Protein AF-A0A0F9Q5A6-F1 (afdb_monomer_lite)

Radius of gyration: 13.52 Å; chains: 1; bounding box: 40×35×30 Å

Structure (mmCIF, N/CA/C/O backbone):
data_AF-A0A0F9Q5A6-F1
#
_entry.id   AF-A0A0F9Q5A6-F1
#
loop_
_atom_site.group_PDB
_atom_site.id
_atom_site.type_symbol
_atom_site.label_atom_id
_atom_site.label_alt_id
_atom_site.label_comp_id
_atom_site.label_asym_id
_atom_site.label_entity_id
_atom_site.label_seq_id
_atom_site.pdbx_PDB_ins_code
_atom_site.Cartn_x
_atom_site.Cartn_y
_atom_site.Cartn_z
_atom_site.occupancy
_atom_site.B_iso_or_equiv
_atom_site.auth_seq_id
_atom_site.auth_comp_id
_atom_site.auth_asym_id
_atom_site.auth_atom_id
_atom_site.pdbx_PDB_model_num
ATOM 1 N N . MET A 1 1 ? 20.204 -3.927 3.471 1.00 54.62 1 MET A N 1
ATOM 2 C CA . MET A 1 1 ? 19.068 -3.674 2.561 1.00 54.62 1 MET A CA 1
ATOM 3 C C . MET A 1 1 ? 18.313 -4.981 2.443 1.00 54.62 1 MET A C 1
ATOM 5 O O . MET A 1 1 ? 18.939 -5.970 2.094 1.00 54.62 1 MET A O 1
ATOM 9 N N . GLY A 1 2 ? 17.053 -5.016 2.877 1.00 72.75 2 GLY A N 1
ATOM 10 C CA . GLY A 1 2 ? 16.238 -6.232 2.804 1.00 72.75 2 GLY A CA 1
ATOM 11 C C . GLY A 1 2 ? 15.820 -6.541 1.369 1.00 72.75 2 GLY A C 1
ATOM 12 O O . GLY A 1 2 ? 15.851 -5.657 0.511 1.00 72.75 2 GLY A O 1
ATOM 13 N N . GLU A 1 3 ? 15.431 -7.788 1.130 1.00 88.31 3 GLU A N 1
ATOM 14 C CA . GLU A 1 3 ? 14.867 -8.224 -0.144 1.00 88.31 3 GLU A CA 1
ATOM 15 C C . GLU A 1 3 ? 13.621 -7.393 -0.493 1.00 88.31 3 GLU A C 1
ATOM 17 O O . GLU A 1 3 ? 12.844 -6.987 0.384 1.00 88.31 3 GLU A O 1
ATOM 22 N N . ARG A 1 4 ? 13.466 -7.076 -1.781 1.00 90.25 4 ARG A N 1
ATOM 23 C CA . ARG A 1 4 ? 12.360 -6.269 -2.300 1.00 90.25 4 ARG A CA 1
ATOM 24 C C . ARG A 1 4 ? 11.545 -7.087 -3.277 1.00 90.25 4 ARG A C 1
ATOM 26 O O . ARG A 1 4 ? 12.099 -7.824 -4.083 1.00 90.25 4 ARG A O 1
ATOM 33 N N . VAL A 1 5 ? 10.237 -6.894 -3.235 1.00 91.81 5 VAL A N 1
ATOM 34 C CA . VAL A 1 5 ? 9.278 -7.623 -4.062 1.00 91.81 5 VAL A CA 1
ATOM 35 C C . VAL A 1 5 ? 8.426 -6.650 -4.865 1.00 91.81 5 VAL A C 1
ATOM 37 O O . VAL A 1 5 ? 8.218 -5.509 -4.443 1.00 91.81 5 VAL A O 1
ATOM 40 N N . ARG A 1 6 ? 7.935 -7.105 -6.020 1.00 91.00 6 ARG A N 1
ATOM 41 C CA . ARG A 1 6 ? 7.010 -6.361 -6.877 1.00 91.00 6 ARG A CA 1
ATOM 42 C C . ARG A 1 6 ? 5.606 -6.962 -6.749 1.00 91.00 6 ARG A C 1
ATOM 44 O O . ARG A 1 6 ? 5.335 -7.955 -7.414 1.00 91.00 6 ARG A O 1
ATOM 51 N N . PRO A 1 7 ? 4.732 -6.396 -5.903 1.00 89.19 7 PRO A N 1
ATOM 52 C CA . PRO A 1 7 ? 3.413 -6.965 -5.648 1.00 89.19 7 PRO A CA 1
ATOM 53 C C . PRO A 1 7 ? 2.444 -6.811 -6.827 1.00 89.19 7 PRO A C 1
ATOM 55 O O . PRO A 1 7 ? 1.512 -7.595 -6.941 1.00 89.19 7 PRO A O 1
ATOM 58 N N . PHE A 1 8 ? 2.658 -5.829 -7.705 1.00 88.81 8 PHE A N 1
ATOM 59 C CA . PHE A 1 8 ? 1.785 -5.556 -8.848 1.00 88.81 8 PHE A CA 1
ATOM 60 C C . PHE A 1 8 ? 2.584 -5.590 -10.146 1.00 88.81 8 PHE A C 1
ATOM 62 O O . PHE A 1 8 ? 3.670 -5.007 -10.219 1.00 88.81 8 PHE A O 1
ATOM 69 N N . ALA A 1 9 ? 2.056 -6.244 -11.179 1.00 86.81 9 ALA A N 1
ATOM 70 C CA . ALA A 1 9 ? 2.737 -6.348 -12.466 1.00 86.81 9 ALA A CA 1
ATOM 71 C C . ALA A 1 9 ? 2.814 -4.992 -13.188 1.00 86.81 9 ALA A C 1
ATOM 73 O O . ALA A 1 9 ? 3.760 -4.737 -13.938 1.00 86.81 9 ALA A O 1
ATOM 74 N N . ASN A 1 10 ? 1.831 -4.118 -12.954 1.00 86.69 10 ASN A N 1
ATOM 75 C CA . ASN A 1 10 ? 1.704 -2.804 -13.576 1.00 86.69 10 ASN A CA 1
ATOM 76 C C . ASN A 1 10 ? 0.924 -1.816 -12.679 1.00 86.69 10 ASN A C 1
ATOM 78 O O . ASN A 1 10 ? 0.453 -2.158 -11.592 1.00 86.69 10 ASN A O 1
ATOM 82 N N . GLY A 1 11 ? 0.816 -0.567 -13.142 1.00 83.00 11 GLY A N 1
ATOM 83 C CA . GLY A 1 11 ? 0.096 0.494 -12.435 1.00 83.00 11 GLY A CA 1
ATOM 84 C C . GLY A 1 11 ? -1.419 0.279 -12.357 1.00 83.00 11 GLY A C 1
ATOM 85 O O . GLY A 1 11 ? -2.025 0.719 -11.382 1.00 83.00 11 GLY A O 1
ATOM 86 N N . ASP A 1 12 ? -2.013 -0.426 -13.321 1.00 87.81 12 ASP A N 1
ATOM 87 C CA . ASP A 1 12 ? -3.459 -0.675 -13.368 1.00 87.81 12 ASP A CA 1
ATOM 88 C C . ASP A 1 12 ? -3.882 -1.655 -12.269 1.00 87.81 12 ASP A C 1
ATOM 90 O O . ASP A 1 12 ? -4.813 -1.377 -11.518 1.00 87.81 12 ASP A O 1
ATOM 94 N N . GLU A 1 13 ? -3.143 -2.754 -12.079 1.00 86.69 13 GLU A N 1
ATOM 95 C CA . GLU A 1 13 ? -3.384 -3.705 -10.985 1.00 86.69 13 GLU A CA 1
ATOM 96 C C . GLU A 1 13 ? -3.274 -3.036 -9.612 1.00 86.69 13 GLU A C 1
ATOM 98 O O . GLU A 1 13 ? -4.092 -3.284 -8.717 1.00 86.69 13 GLU A O 1
ATOM 103 N N . PHE A 1 14 ? -2.283 -2.155 -9.453 1.00 87.06 14 PHE A N 1
ATOM 104 C CA . PHE A 1 14 ? -2.142 -1.342 -8.254 1.00 87.06 14 PHE A CA 1
ATOM 105 C C . PHE A 1 14 ? -3.336 -0.399 -8.072 1.00 87.06 14 PHE A C 1
ATOM 107 O O . PHE A 1 14 ? -3.894 -0.339 -6.975 1.00 87.06 14 PHE A O 1
ATOM 114 N N . PHE A 1 15 ? -3.742 0.329 -9.116 1.00 85.12 15 PHE A N 1
ATOM 115 C CA . PHE A 1 15 ? -4.858 1.268 -9.046 1.00 85.12 15 PHE A CA 1
ATOM 116 C C . PHE A 1 15 ? -6.168 0.553 -8.712 1.00 85.12 15 PHE A C 1
ATOM 118 O O . PHE A 1 15 ? -6.880 0.980 -7.804 1.00 85.12 15 PHE A O 1
ATOM 125 N N . ASP A 1 16 ? -6.439 -0.585 -9.347 1.00 87.31 16 ASP A N 1
ATOM 126 C CA . ASP A 1 16 ? -7.601 -1.421 -9.061 1.00 87.31 16 ASP A CA 1
ATOM 127 C C . ASP A 1 16 ? -7.583 -1.939 -7.626 1.00 87.31 16 ASP A C 1
ATOM 129 O O . ASP A 1 16 ? -8.618 -1.963 -6.948 1.00 87.31 16 ASP A O 1
ATOM 133 N N . TRP A 1 17 ? -6.421 -2.391 -7.144 1.00 86.56 17 TRP A N 1
ATOM 134 C CA . TRP A 1 17 ? -6.272 -2.783 -5.749 1.00 86.56 17 TRP A CA 1
ATOM 135 C C . TRP A 1 17 ? -6.551 -1.585 -4.843 1.00 86.56 17 TRP A C 1
ATOM 137 O O . TRP A 1 17 ? -7.395 -1.698 -3.957 1.00 86.56 17 TRP A O 1
ATOM 147 N N . LYS A 1 18 ? -5.935 -0.424 -5.091 1.00 84.06 18 LYS A N 1
ATOM 148 C CA . LYS A 1 18 ? -6.086 0.795 -4.285 1.00 84.06 18 LYS A CA 1
ATOM 149 C C . LYS A 1 18 ? -7.519 1.315 -4.294 1.00 84.06 18 LYS A C 1
ATOM 151 O O . LYS A 1 18 ? -8.004 1.687 -3.236 1.00 84.06 18 LYS A O 1
ATOM 156 N N . GLN A 1 19 ? -8.227 1.311 -5.419 1.00 83.12 19 GLN A N 1
ATOM 157 C CA . GLN A 1 19 ? -9.603 1.800 -5.509 1.00 83.12 19 GLN A CA 1
ATOM 158 C C . GLN A 1 19 ? -10.566 0.899 -4.737 1.00 83.12 19 GLN A C 1
ATOM 160 O O . GLN A 1 19 ? -11.290 1.382 -3.862 1.00 83.12 19 GLN A O 1
ATOM 165 N N . ARG A 1 20 ? -10.527 -0.417 -5.003 1.00 82.12 20 ARG A N 1
ATOM 166 C CA . ARG A 1 20 ? -11.308 -1.417 -4.252 1.00 82.12 20 ARG A CA 1
ATOM 167 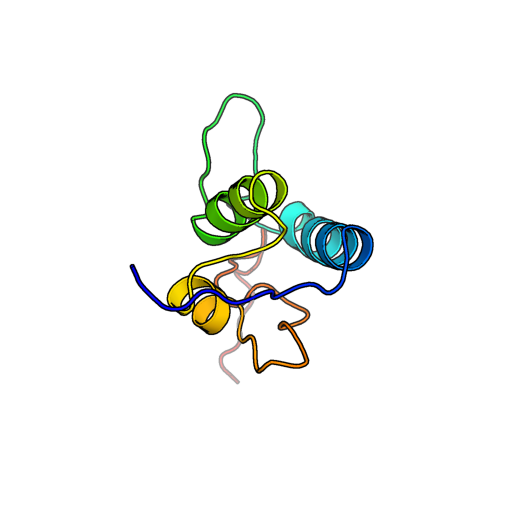C C . ARG A 1 20 ? -11.033 -1.305 -2.771 1.00 82.12 20 ARG A C 1
ATOM 169 O O . ARG A 1 20 ? -11.930 -1.470 -1.939 1.00 82.12 20 ARG A O 1
ATOM 176 N N . ASN A 1 21 ? -9.768 -1.036 -2.459 1.00 80.19 21 ASN A N 1
ATOM 177 C CA . ASN A 1 21 ? -9.334 -0.992 -1.106 1.00 80.19 21 ASN A CA 1
ATOM 178 C C . ASN A 1 21 ? -9.663 0.387 -0.457 1.00 80.19 21 ASN A C 1
ATOM 180 O O . ASN A 1 21 ? -10.579 0.473 0.361 1.00 80.19 21 ASN A O 1
ATOM 184 N N . CYS A 1 22 ? -8.921 1.447 -0.734 1.00 76.25 22 CYS A N 1
ATOM 185 C CA . CYS A 1 22 ? -8.971 2.749 -0.053 1.00 76.25 22 CYS A CA 1
ATOM 186 C C . CYS A 1 22 ? -10.394 3.310 0.180 1.00 76.25 22 CYS A C 1
ATOM 188 O O . CYS A 1 22 ? -10.678 3.833 1.254 1.00 76.25 22 CYS A O 1
ATOM 190 N N . GLN A 1 23 ? -11.345 3.117 -0.743 1.00 71.75 23 GLN A N 1
ATOM 191 C CA . GLN A 1 23 ? -12.710 3.654 -0.596 1.00 71.75 23 GLN A CA 1
ATOM 192 C C . GLN A 1 23 ? -13.472 3.156 0.645 1.00 71.75 23 GLN A C 1
ATOM 194 O O . GLN A 1 23 ? -14.336 3.871 1.151 1.00 71.75 23 GLN A O 1
ATOM 199 N N . ARG A 1 24 ? -13.145 1.962 1.156 1.00 69.56 24 ARG A N 1
ATOM 200 C CA . ARG A 1 24 ? -13.863 1.312 2.268 1.00 69.56 24 ARG A CA 1
ATOM 201 C C . ARG A 1 24 ? -13.100 1.333 3.598 1.00 69.56 24 ARG A C 1
ATOM 203 O O . ARG A 1 24 ? -13.601 0.810 4.587 1.00 69.56 24 ARG A O 1
ATOM 210 N N . CYS A 1 25 ? -11.878 1.867 3.620 1.00 74.12 25 CYS A N 1
ATOM 211 C CA . CYS A 1 25 ? -10.999 1.857 4.791 1.00 74.12 25 CYS A CA 1
ATOM 212 C C . CYS A 1 25 ? -11.319 3.016 5.745 1.00 74.12 25 CYS A C 1
ATOM 214 O O . CYS A 1 25 ? -11.410 4.159 5.296 1.00 74.12 25 CYS A O 1
ATOM 216 N N . THR A 1 26 ? -11.391 2.760 7.056 1.00 72.31 26 THR A N 1
ATOM 217 C CA . THR A 1 26 ? -11.464 3.839 8.065 1.00 72.31 26 THR A CA 1
ATOM 218 C C . THR A 1 26 ? -10.203 4.710 8.059 1.00 72.31 26 THR A C 1
ATOM 220 O O . THR A 1 26 ? -10.294 5.925 8.234 1.00 72.31 26 THR A O 1
ATOM 223 N N . LEU A 1 27 ? -9.047 4.095 7.783 1.00 75.75 27 LEU A N 1
ATOM 224 C CA . LEU A 1 27 ? -7.717 4.716 7.712 1.00 75.75 27 LEU A CA 1
ATOM 225 C C . LEU A 1 27 ? -7.329 5.167 6.294 1.00 75.75 27 LEU A C 1
ATOM 227 O O . LEU A 1 27 ? -6.143 5.306 5.998 1.00 75.75 27 LEU A O 1
ATOM 231 N N . ARG A 1 28 ? -8.305 5.339 5.392 1.00 77.00 28 ARG A N 1
ATOM 232 C CA . ARG A 1 28 ? -8.047 5.783 4.015 1.00 77.00 28 ARG A CA 1
ATOM 233 C C . ARG A 1 28 ? -7.291 7.107 3.985 1.00 77.00 28 ARG A C 1
ATOM 235 O O . ARG A 1 28 ? -7.542 7.970 4.829 1.00 77.00 28 ARG A O 1
ATOM 242 N N . TRP A 1 29 ? -6.459 7.308 2.964 1.00 74.81 29 TRP A N 1
ATOM 243 C CA . TRP A 1 29 ? -5.861 8.616 2.690 1.00 74.81 29 TRP A CA 1
ATOM 244 C C . TRP A 1 29 ? -6.914 9.739 2.691 1.00 74.81 29 TRP A C 1
ATOM 246 O O . TRP A 1 29 ? -7.928 9.676 1.990 1.00 74.81 29 TRP A O 1
ATOM 256 N N . ARG A 1 30 ? -6.654 10.792 3.472 1.00 75.75 30 ARG A N 1
ATOM 257 C CA . ARG A 1 30 ? -7.474 12.006 3.553 1.00 75.75 30 ARG A CA 1
ATOM 258 C C . ARG A 1 30 ? -6.566 13.195 3.288 1.00 75.75 30 ARG A C 1
ATOM 260 O O . ARG A 1 30 ? -5.578 13.374 3.985 1.00 75.75 30 ARG A O 1
ATOM 267 N N . ALA A 1 31 ? -6.892 14.017 2.293 1.00 77.12 31 ALA A N 1
ATOM 268 C CA . ALA A 1 31 ? -6.068 15.175 1.950 1.00 77.12 31 ALA A CA 1
ATOM 269 C C . ALA A 1 31 ? -5.815 16.065 3.184 1.00 77.12 31 ALA A C 1
ATOM 271 O O . ALA A 1 31 ? -6.744 16.403 3.916 1.00 77.12 31 ALA A O 1
ATOM 272 N N . GLY A 1 32 ? -4.549 16.416 3.426 1.00 78.75 32 GLY A N 1
ATOM 273 C CA . GLY A 1 32 ? -4.131 17.203 4.593 1.00 78.75 32 GLY A CA 1
ATOM 274 C C . GLY A 1 32 ? -3.978 16.408 5.896 1.00 78.75 32 GLY A C 1
ATOM 275 O O . GLY A 1 32 ? -3.505 16.960 6.885 1.00 78.75 32 GLY A O 1
ATOM 276 N N . GLN A 1 33 ? -4.318 15.119 5.908 1.00 72.19 33 GLN A N 1
ATOM 277 C CA . GLN A 1 33 ? -3.985 14.188 6.980 1.00 72.19 33 GLN A CA 1
ATOM 278 C C . GLN A 1 33 ? -2.951 13.218 6.405 1.00 72.19 33 GLN A C 1
ATOM 280 O O . GLN A 1 33 ? -3.207 12.594 5.382 1.00 72.19 33 GLN A O 1
ATOM 285 N N . GLY A 1 34 ? -1.755 13.146 6.994 1.00 78.19 34 GLY A N 1
ATOM 286 C CA . GLY A 1 34 ? -0.702 12.242 6.513 1.00 78.19 34 GLY A CA 1
ATOM 287 C C . GLY A 1 34 ? -1.154 10.776 6.446 1.00 78.19 34 GLY A C 1
ATOM 288 O O . GLY A 1 34 ? -2.276 10.434 6.820 1.00 78.19 34 GLY A O 1
ATOM 289 N N . TYR A 1 35 ? -0.273 9.885 5.988 1.00 80.31 35 TYR A N 1
ATOM 290 C CA . TYR A 1 35 ? -0.613 8.466 5.881 1.00 80.31 35 TYR A CA 1
ATOM 291 C C . TYR A 1 35 ? -1.043 7.891 7.236 1.00 80.31 35 TYR A C 1
ATOM 293 O O . TYR A 1 35 ? -0.312 7.981 8.218 1.00 80.31 35 TYR A O 1
ATOM 301 N N . GLN A 1 36 ? -2.229 7.283 7.266 1.00 80.19 36 GLN A N 1
ATOM 302 C CA . GLN A 1 36 ? -2.777 6.602 8.447 1.00 80.19 36 GLN A CA 1
ATOM 303 C C . GLN A 1 36 ? -2.639 5.076 8.350 1.00 80.19 36 GLN A C 1
ATOM 305 O O . GLN A 1 36 ? -2.927 4.363 9.306 1.00 80.19 36 GLN A O 1
ATOM 310 N N . CYS A 1 37 ? -2.196 4.576 7.194 1.00 79.50 37 CYS A N 1
ATOM 311 C CA . CYS A 1 37 ? -1.973 3.167 6.919 1.00 79.50 37 CYS A CA 1
ATOM 312 C C . CYS A 1 37 ? -0.573 2.974 6.322 1.00 79.50 37 CYS A C 1
ATOM 314 O O . CYS A 1 37 ? -0.281 3.479 5.236 1.00 79.50 37 CYS A O 1
ATOM 316 N N . ASP A 1 38 ? 0.278 2.211 7.011 1.00 84.12 38 ASP A N 1
ATOM 317 C CA . ASP A 1 38 ? 1.646 1.925 6.558 1.00 84.12 38 ASP A CA 1
ATOM 318 C C . ASP A 1 38 ? 1.685 1.206 5.207 1.00 84.12 38 ASP A C 1
ATOM 320 O O . ASP A 1 38 ? 2.604 1.424 4.4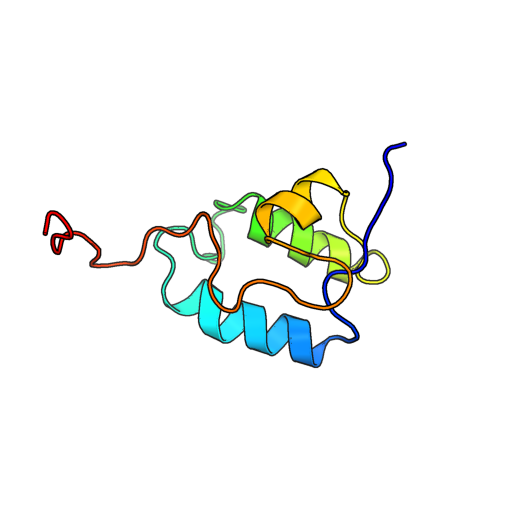22 1.00 84.12 38 ASP A O 1
ATOM 324 N N . LEU A 1 39 ? 0.698 0.347 4.926 1.00 85.56 39 LEU A N 1
ATOM 325 C CA . LEU A 1 39 ? 0.594 -0.336 3.638 1.00 85.56 39 LEU A CA 1
ATOM 326 C C . LEU A 1 39 ? 0.311 0.653 2.509 1.00 85.56 39 LEU A C 1
ATOM 328 O O . LEU A 1 39 ? 0.975 0.598 1.480 1.00 85.56 39 LEU A O 1
ATOM 332 N N . GLU A 1 40 ? -0.633 1.577 2.706 1.00 82.25 40 GLU A N 1
ATOM 333 C CA . GLU A 1 40 ? -0.920 2.621 1.713 1.00 82.25 40 GLU A CA 1
ATOM 334 C C . GLU A 1 40 ? 0.297 3.529 1.510 1.00 82.25 40 GLU A C 1
ATOM 336 O O . GLU A 1 40 ? 0.658 3.816 0.374 1.00 82.25 40 GLU A O 1
ATOM 341 N N . CYS A 1 41 ? 0.981 3.893 2.598 1.00 86.62 41 CYS A N 1
ATOM 342 C CA . CYS A 1 41 ? 2.227 4.652 2.559 1.00 86.62 41 CYS A CA 1
ATOM 343 C C . CYS A 1 41 ? 3.304 3.937 1.730 1.00 86.62 41 CYS A C 1
ATOM 345 O O . CYS A 1 41 ? 3.835 4.494 0.771 1.00 86.62 41 CYS A O 1
ATOM 347 N N . ALA A 1 42 ? 3.604 2.679 2.061 1.00 89.00 42 ALA A N 1
ATOM 348 C CA . ALA A 1 42 ? 4.633 1.899 1.382 1.00 89.00 42 ALA A CA 1
ATOM 349 C C . ALA A 1 42 ? 4.322 1.687 -0.106 1.00 89.00 42 ALA A C 1
ATOM 351 O O . ALA A 1 42 ? 5.234 1.703 -0.931 1.00 89.00 42 ALA A O 1
ATOM 352 N N . LEU A 1 43 ? 3.047 1.509 -0.450 1.00 87.44 43 LEU A N 1
ATOM 353 C CA . LEU A 1 43 ? 2.608 1.361 -1.831 1.00 87.44 43 LEU A CA 1
ATOM 354 C C . LEU A 1 43 ? 2.676 2.672 -2.624 1.00 87.44 43 LEU A C 1
ATOM 356 O O . LEU A 1 43 ? 3.114 2.653 -3.773 1.00 87.44 43 LEU A O 1
ATOM 360 N N . ASP A 1 44 ? 2.324 3.809 -2.020 1.00 85.81 44 ASP A N 1
ATOM 361 C CA . ASP A 1 44 ? 2.485 5.113 -2.673 1.00 85.81 44 ASP A CA 1
ATOM 362 C C . ASP A 1 44 ? 3.965 5.469 -2.869 1.00 85.81 44 ASP A C 1
ATOM 364 O O . ASP A 1 44 ? 4.334 6.006 -3.913 1.00 85.81 44 ASP A O 1
ATOM 368 N N . TYR A 1 45 ? 4.851 5.086 -1.944 1.00 86.19 45 TYR A N 1
ATOM 369 C CA . TYR A 1 45 ? 6.297 5.194 -2.166 1.00 86.19 45 TYR A CA 1
ATOM 370 C C . TYR A 1 45 ? 6.800 4.257 -3.270 1.00 86.19 45 TYR A C 1
ATOM 372 O O . TYR A 1 45 ? 7.649 4.660 -4.065 1.00 86.19 45 TYR A O 1
ATOM 380 N N . ALA A 1 46 ? 6.265 3.037 -3.367 1.00 87.44 46 ALA A N 1
ATOM 381 C CA . ALA A 1 46 ? 6.628 2.098 -4.428 1.00 87.44 46 ALA A CA 1
ATOM 382 C C . ALA A 1 46 ? 6.292 2.637 -5.827 1.00 87.44 46 ALA A C 1
ATOM 384 O O . ALA A 1 46 ? 7.000 2.320 -6.782 1.00 87.44 46 ALA A O 1
ATOM 385 N N . TYR A 1 47 ? 5.279 3.502 -5.954 1.00 76.56 47 TYR A N 1
ATOM 386 C CA . TYR A 1 47 ? 4.973 4.200 -7.206 1.00 76.56 47 TYR A CA 1
ATOM 387 C C . TYR A 1 47 ? 6.145 5.068 -7.697 1.00 76.56 47 TYR A C 1
ATOM 389 O O . TYR A 1 47 ? 6.422 5.121 -8.892 1.00 76.56 47 TYR A O 1
ATOM 397 N N . GLY A 1 48 ? 6.880 5.697 -6.774 1.00 78.75 48 GLY A N 1
ATOM 398 C CA . GLY A 1 48 ? 8.107 6.441 -7.076 1.00 78.75 48 GLY A CA 1
ATOM 399 C C . GLY A 1 48 ? 9.362 5.570 -7.211 1.00 78.75 48 GLY A C 1
ATOM 400 O O . GLY A 1 48 ? 10.407 6.077 -7.608 1.00 78.75 48 GLY A O 1
ATOM 401 N N . ASP A 1 49 ? 9.275 4.276 -6.890 1.00 80.44 49 ASP A N 1
ATOM 402 C CA . ASP A 1 49 ? 10.417 3.365 -6.764 1.00 80.44 49 ASP A CA 1
ATOM 403 C C . ASP A 1 49 ? 10.178 2.032 -7.502 1.00 80.44 49 ASP A C 1
ATOM 405 O O . ASP A 1 49 ? 10.186 0.940 -6.926 1.00 80.44 49 ASP A O 1
ATOM 409 N N . ASN A 1 50 ? 9.923 2.134 -8.813 1.00 83.38 50 ASN A N 1
ATOM 410 C CA . ASN A 1 50 ? 9.795 1.012 -9.759 1.00 83.38 50 ASN A CA 1
ATOM 411 C C . ASN A 1 50 ? 8.781 -0.085 -9.364 1.00 83.38 50 ASN A C 1
ATOM 413 O O . ASN A 1 50 ? 8.921 -1.245 -9.778 1.00 83.38 50 ASN A O 1
ATOM 417 N N . GLY A 1 51 ? 7.773 0.261 -8.559 1.00 86.56 51 GLY A N 1
ATOM 418 C CA . GLY A 1 51 ? 6.742 -0.656 -8.071 1.00 86.56 51 GLY A CA 1
ATOM 419 C C . GLY A 1 51 ? 7.233 -1.646 -7.013 1.00 86.56 51 GLY A C 1
ATOM 420 O O . GLY A 1 51 ? 6.598 -2.679 -6.813 1.00 86.56 51 GLY A O 1
ATOM 421 N N . MET A 1 52 ? 8.371 -1.384 -6.361 1.00 91.56 52 MET A N 1
ATOM 422 C CA . MET A 1 52 ? 8.990 -2.315 -5.415 1.00 91.56 52 MET A CA 1
ATOM 423 C C . MET A 1 52 ? 8.672 -1.947 -3.963 1.00 91.56 52 MET A C 1
ATOM 425 O O . MET A 1 52 ? 8.897 -0.816 -3.538 1.00 91.56 52 MET A O 1
ATOM 429 N N . VAL A 1 53 ? 8.291 -2.926 -3.146 1.00 91.31 53 VAL A N 1
ATOM 430 C CA . VAL A 1 53 ? 8.172 -2.790 -1.681 1.00 91.31 53 VAL A CA 1
ATOM 431 C C . VAL A 1 53 ? 9.162 -3.706 -0.969 1.00 91.31 53 VAL A C 1
ATOM 433 O O . VAL A 1 53 ? 9.770 -4.578 -1.586 1.00 91.31 53 VAL A O 1
ATOM 436 N N . THR A 1 54 ? 9.354 -3.517 0.335 1.00 92.31 54 THR A N 1
ATOM 437 C CA . THR A 1 54 ? 10.121 -4.474 1.144 1.00 92.31 54 THR A CA 1
ATOM 438 C C . THR A 1 54 ? 9.371 -5.800 1.255 1.00 92.31 54 THR A C 1
ATOM 440 O O . THR A 1 54 ? 8.139 -5.829 1.239 1.00 92.31 54 THR A O 1
ATOM 443 N N . GLU A 1 55 ? 10.097 -6.905 1.422 1.00 90.62 55 GLU A N 1
ATOM 444 C CA . GLU A 1 55 ? 9.495 -8.230 1.625 1.00 90.62 55 GLU A CA 1
ATOM 445 C C . GLU A 1 55 ? 8.489 -8.238 2.794 1.00 90.62 55 GLU A C 1
ATOM 447 O O . GLU A 1 55 ? 7.429 -8.851 2.701 1.00 90.62 55 GLU A O 1
ATOM 452 N N . THR A 1 56 ? 8.756 -7.483 3.866 1.00 91.00 56 THR A N 1
ATOM 453 C CA . THR A 1 56 ? 7.830 -7.310 4.998 1.00 91.00 56 THR A CA 1
ATOM 454 C C . THR A 1 56 ? 6.478 -6.744 4.564 1.00 91.00 56 THR A C 1
ATOM 456 O O . THR A 1 56 ? 5.439 -7.249 4.983 1.00 91.00 56 THR A O 1
ATOM 459 N N . ILE A 1 57 ? 6.471 -5.717 3.709 1.00 90.69 57 ILE A N 1
ATOM 460 C CA . ILE A 1 57 ? 5.233 -5.146 3.164 1.00 90.69 57 ILE A CA 1
ATOM 461 C C . ILE A 1 57 ? 4.560 -6.145 2.220 1.00 90.69 57 ILE A C 1
ATOM 463 O O . ILE A 1 57 ? 3.349 -6.330 2.303 1.00 90.69 57 ILE A O 1
ATOM 467 N N . GLY A 1 58 ? 5.332 -6.857 1.393 1.00 89.81 58 GLY A N 1
ATOM 468 C CA . GLY A 1 58 ? 4.810 -7.942 0.558 1.00 89.81 58 GLY A CA 1
ATOM 469 C C . GLY A 1 58 ? 4.086 -9.018 1.373 1.00 89.81 58 GLY A C 1
ATOM 470 O O . GLY A 1 58 ? 2.944 -9.358 1.077 1.00 89.81 58 GLY A O 1
ATOM 471 N N . LYS A 1 59 ? 4.690 -9.487 2.470 1.00 88.88 59 LYS A N 1
ATOM 472 C CA . LYS A 1 59 ? 4.077 -10.453 3.398 1.00 88.88 59 LYS A CA 1
ATOM 473 C C . LYS A 1 59 ? 2.787 -9.916 4.022 1.00 88.88 59 LYS A C 1
ATOM 475 O O . LYS A 1 59 ? 1.796 -10.644 4.083 1.00 88.88 59 LYS A O 1
ATOM 480 N N . ARG A 1 60 ? 2.765 -8.644 4.437 1.00 87.81 60 ARG A N 1
ATOM 481 C CA . ARG A 1 60 ? 1.557 -7.974 4.963 1.00 87.81 60 ARG A CA 1
ATOM 482 C C . ARG A 1 60 ? 0.443 -7.873 3.913 1.00 87.81 60 ARG A C 1
ATOM 484 O O . ARG A 1 60 ? -0.724 -8.012 4.256 1.00 87.81 60 ARG A O 1
ATOM 491 N N . LEU A 1 61 ? 0.796 -7.727 2.635 1.00 86.81 61 LEU A N 1
ATOM 492 C CA . LEU A 1 61 ? -0.125 -7.778 1.490 1.00 86.81 61 LEU A CA 1
ATOM 493 C C . LEU A 1 61 ? -0.540 -9.204 1.089 1.00 86.81 61 LEU A C 1
ATOM 495 O O . LEU A 1 61 ? -1.323 -9.365 0.151 1.00 86.81 61 LEU A O 1
ATOM 499 N N . LYS A 1 62 ? -0.037 -10.232 1.792 1.00 86.88 62 LYS A N 1
ATOM 500 C CA . LYS A 1 62 ? -0.191 -11.653 1.441 1.00 86.88 62 LYS A CA 1
ATOM 501 C C . LYS A 1 62 ? 0.311 -11.950 0.021 1.00 86.88 62 LYS A C 1
ATOM 503 O O . LYS A 1 62 ? -0.294 -12.744 -0.686 1.00 86.88 62 LYS A O 1
ATOM 508 N N . PHE A 1 63 ? 1.393 -11.290 -0.387 1.00 85.31 63 PHE A N 1
ATOM 509 C CA . PHE A 1 63 ? 2.023 -11.524 -1.679 1.00 85.31 63 PHE A CA 1
ATOM 510 C C . PHE A 1 63 ? 2.732 -12.885 -1.712 1.00 85.31 63 PHE A C 1
ATOM 512 O O . PHE A 1 63 ? 3.592 -13.138 -0.866 1.00 85.31 63 PHE A O 1
ATOM 519 N N . ASP A 1 64 ? 2.406 -13.731 -2.690 1.00 83.19 64 ASP A N 1
ATOM 520 C CA . ASP A 1 64 ? 2.964 -15.084 -2.867 1.00 83.19 64 ASP A CA 1
ATOM 521 C C . ASP A 1 64 ? 3.767 -15.252 -4.172 1.00 83.19 64 ASP A C 1
ATOM 523 O O . ASP A 1 64 ? 3.830 -16.335 -4.745 1.00 83.19 64 ASP A O 1
ATOM 527 N N . GLN A 1 65 ? 4.415 -14.173 -4.628 1.00 77.56 65 GLN A N 1
ATOM 528 C CA . GLN A 1 65 ? 5.121 -14.045 -5.917 1.00 77.56 65 GLN A CA 1
ATOM 529 C C . GLN A 1 65 ? 4.219 -13.941 -7.150 1.00 77.56 65 GLN A C 1
ATOM 531 O O . GLN A 1 65 ? 4.660 -13.382 -8.154 1.00 77.56 65 GLN A O 1
ATOM 536 N N . LEU A 1 66 ? 2.979 -14.427 -7.081 1.00 75.00 66 LEU A N 1
ATOM 537 C CA . LEU A 1 66 ? 2.046 -14.412 -8.207 1.00 75.00 66 LEU A CA 1
ATOM 538 C C . LEU A 1 66 ? 0.845 -13.502 -7.958 1.00 75.00 66 LEU A C 1
ATOM 540 O O . LEU A 1 66 ? 0.359 -12.876 -8.897 1.00 75.00 66 LEU A O 1
ATOM 544 N N . TYR A 1 67 ? 0.380 -13.405 -6.712 1.00 75.81 67 TYR A N 1
ATOM 545 C CA . TYR A 1 67 ? -0.849 -12.700 -6.376 1.00 75.81 67 TYR A CA 1
ATOM 546 C C .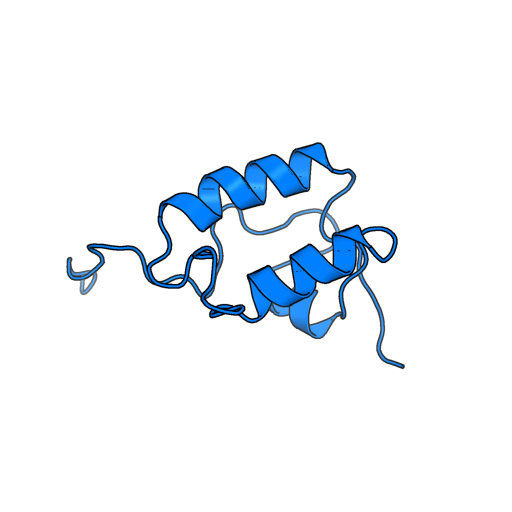 TYR A 1 67 ? -0.725 -11.882 -5.097 1.00 75.81 67 TYR A C 1
ATOM 548 O O . TYR A 1 67 ? 0.015 -12.214 -4.176 1.00 75.81 67 TYR A O 1
ATOM 556 N N . VAL A 1 68 ? -1.512 -10.809 -5.033 1.00 83.50 68 VAL A N 1
ATOM 557 C CA . VAL A 1 68 ? -1.787 -10.027 -3.822 1.00 83.50 68 VAL A CA 1
ATOM 558 C C . VAL A 1 68 ? -3.207 -10.340 -3.364 1.00 83.50 68 VAL A C 1
ATOM 560 O O . VAL A 1 68 ? -4.098 -10.549 -4.192 1.00 83.50 68 VAL A O 1
ATOM 563 N N . ALA A 1 69 ? -3.456 -10.331 -2.052 1.00 79.19 69 ALA A N 1
ATOM 564 C CA . ALA A 1 69 ? -4.814 -10.494 -1.544 1.00 79.19 69 ALA A CA 1
ATOM 565 C C . ALA A 1 69 ? -5.761 -9.427 -2.124 1.00 79.19 69 ALA A C 1
ATOM 567 O O . ALA A 1 69 ? -5.492 -8.225 -2.066 1.00 79.19 69 ALA A O 1
ATOM 568 N N . ALA A 1 70 ? -6.916 -9.872 -2.631 1.00 77.38 70 ALA A N 1
ATOM 569 C CA . ALA A 1 70 ? -7.943 -8.992 -3.197 1.00 77.38 70 ALA A CA 1
ATOM 570 C C . ALA A 1 70 ? -8.450 -7.939 -2.190 1.00 77.38 70 ALA A C 1
ATOM 572 O O . ALA A 1 70 ? -8.833 -6.829 -2.572 1.00 77.38 70 ALA A O 1
ATOM 573 N N . HIS A 1 71 ? -8.422 -8.272 -0.898 1.00 79.81 71 HIS A N 1
ATOM 574 C CA . HIS A 1 71 ? -8.732 -7.370 0.205 1.00 79.81 71 HIS A CA 1
ATOM 575 C C . HIS A 1 71 ? -7.481 -7.090 1.033 1.00 79.81 71 HIS A C 1
ATOM 577 O O . HIS A 1 71 ? -6.720 -8.006 1.338 1.00 79.81 71 HIS A O 1
ATOM 583 N N . CYS A 1 72 ? -7.293 -5.828 1.422 1.00 78.44 72 CYS A N 1
ATOM 584 C CA . CYS A 1 72 ? -6.217 -5.415 2.313 1.00 78.44 72 CYS A CA 1
ATOM 585 C C . CYS A 1 72 ? -6.333 -6.165 3.657 1.00 78.44 72 CYS A C 1
ATOM 587 O O . CYS A 1 72 ? -7.333 -5.970 4.355 1.00 78.44 72 CYS A O 1
ATOM 589 N N . PRO A 1 73 ? -5.342 -6.999 4.036 1.00 75.38 73 PRO A N 1
ATOM 590 C CA . PRO A 1 73 ? -5.439 -7.866 5.216 1.00 75.38 73 PRO A CA 1
ATOM 591 C C . PRO A 1 73 ? -5.517 -7.119 6.548 1.00 75.38 73 PRO A 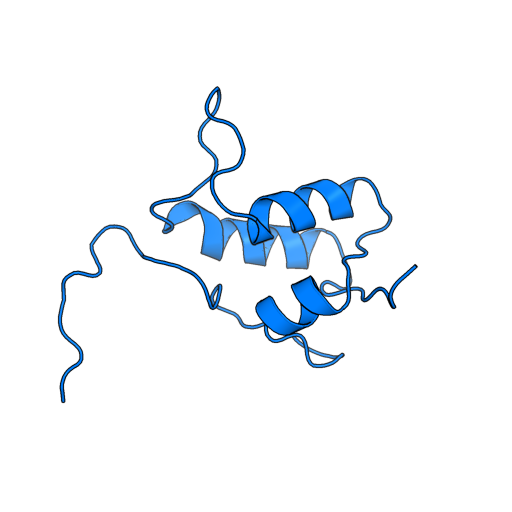C 1
ATOM 593 O O . PRO A 1 73 ? -5.997 -7.662 7.534 1.00 75.38 73 PRO A O 1
ATOM 596 N N . GLU A 1 74 ? -5.045 -5.876 6.581 1.00 74.81 74 GLU A N 1
ATOM 597 C CA . GLU A 1 74 ? -4.964 -5.061 7.799 1.00 74.81 74 GLU A CA 1
ATOM 598 C C . GLU A 1 74 ? -6.094 -4.036 7.888 1.00 74.81 74 GLU A C 1
ATOM 600 O O . GLU A 1 74 ? -6.037 -3.066 8.645 1.00 74.81 74 GLU A O 1
ATOM 605 N N . ARG A 1 75 ? -7.126 -4.211 7.066 1.00 71.56 75 ARG A N 1
ATOM 606 C CA . ARG A 1 75 ? -8.195 -3.240 6.973 1.00 71.56 75 ARG A CA 1
ATOM 607 C C . ARG A 1 75 ? -9.241 -3.390 8.065 1.00 71.56 75 ARG A C 1
ATOM 609 O O . ARG A 1 75 ? -9.834 -4.449 8.231 1.00 71.56 75 ARG A O 1
ATOM 616 N N . VAL A 1 76 ? -9.618 -2.240 8.618 1.00 72.06 76 VAL A N 1
ATOM 617 C CA . VAL A 1 76 ? -10.888 -2.027 9.317 1.00 72.06 76 VAL A CA 1
ATOM 618 C C . VAL A 1 76 ? -11.837 -1.247 8.392 1.00 72.06 76 VAL A C 1
ATOM 620 O O . VAL A 1 76 ? -11.477 -0.184 7.878 1.00 72.06 76 VAL A O 1
ATOM 623 N N . LEU A 1 77 ? -13.020 -1.799 8.103 1.00 69.75 77 LEU A N 1
ATOM 624 C CA . LEU A 1 77 ? -14.009 -1.170 7.214 1.00 69.75 77 LEU A CA 1
ATOM 625 C C . LEU A 1 77 ? -14.887 -0.178 7.997 1.00 69.75 77 LEU A C 1
ATOM 627 O O . LEU A 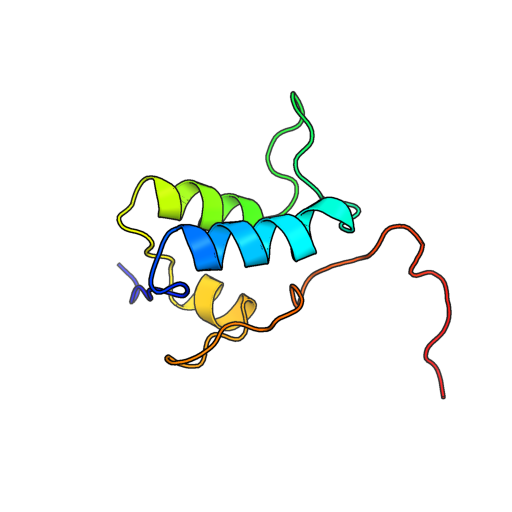1 77 ? -15.259 -0.463 9.136 1.00 69.75 77 LEU A O 1
ATOM 631 N N . GLU A 1 78 ? -15.257 0.960 7.395 1.00 63.06 78 GLU A N 1
ATOM 632 C CA . GLU A 1 78 ? -16.286 1.848 7.971 1.00 63.06 78 GLU A CA 1
ATOM 633 C C . GLU A 1 78 ? -17.604 1.055 8.073 1.00 63.06 78 GLU A C 1
ATOM 635 O O . GLU A 1 78 ? -18.194 0.690 7.059 1.00 63.06 78 GLU A O 1
ATOM 640 N N . GLY A 1 79 ? -18.016 0.720 9.302 1.00 58.16 79 GLY A N 1
ATOM 641 C CA . GLY A 1 79 ? -19.195 -0.112 9.578 1.00 58.16 79 GLY A CA 1
ATOM 642 C C . GLY A 1 79 ? -18.918 -1.574 9.956 1.00 58.16 79 GLY A C 1
ATOM 643 O O . GLY A 1 79 ? -19.874 -2.296 10.207 1.00 58.16 79 GLY A O 1
ATOM 644 N N . ALA A 1 80 ? -17.661 -2.024 10.072 1.00 55.31 80 ALA A N 1
ATOM 645 C CA . ALA A 1 80 ? -17.318 -3.380 10.546 1.00 55.31 80 ALA A CA 1
ATOM 646 C C . ALA A 1 80 ? -17.438 -3.562 12.076 1.00 55.31 80 ALA A C 1
ATOM 648 O O . ALA A 1 80 ? -16.607 -4.212 12.702 1.00 55.31 80 ALA A O 1
ATOM 649 N N . ASN A 1 81 ? -18.499 -3.008 12.664 1.00 49.34 81 ASN A N 1
ATOM 650 C CA . ASN A 1 81 ? -19.096 -3.534 13.887 1.00 49.34 81 ASN A CA 1
ATOM 651 C C . ASN A 1 81 ? -20.363 -4.290 13.466 1.00 49.34 81 ASN A C 1
ATOM 653 O O . ASN A 1 81 ? -21.482 -3.865 13.728 1.00 49.34 81 ASN A O 1
ATOM 657 N N . VAL A 1 82 ? -20.175 -5.371 12.717 1.00 50.59 82 VAL A N 1
ATOM 658 C CA . VAL A 1 82 ? -21.191 -6.409 12.543 1.00 50.59 82 VAL A CA 1
ATOM 659 C C . VAL A 1 82 ? -20.462 -7.740 12.588 1.00 50.59 82 VAL A C 1
ATOM 661 O O . VAL A 1 82 ? -19.748 -8.112 11.661 1.00 50.59 82 VAL A O 1
ATOM 664 N N . ASP A 1 83 ? -20.576 -8.334 13.770 1.00 54.72 83 ASP A N 1
ATOM 665 C CA . ASP A 1 83 ? -20.363 -9.717 14.176 1.00 54.72 83 ASP A CA 1
ATOM 666 C C . ASP A 1 83 ? -19.817 -10.699 1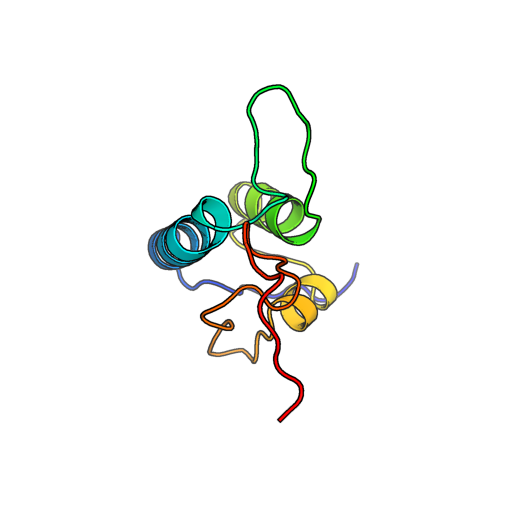3.135 1.00 54.72 83 ASP A C 1
ATOM 668 O O . ASP A 1 83 ? -20.408 -10.971 12.091 1.00 54.72 83 ASP A O 1
ATOM 672 N N . SER A 1 84 ? -18.738 -11.375 13.514 1.00 42.94 84 SER A N 1
ATOM 673 C CA . SER A 1 84 ? -18.491 -12.752 13.084 1.00 42.94 84 SER A CA 1
ATOM 674 C C . SER A 1 84 ? -17.872 -13.526 14.244 1.00 42.94 84 SER A C 1
ATOM 676 O O . SER A 1 84 ? -16.722 -13.951 14.207 1.00 42.94 84 SER A O 1
ATOM 678 N N . ALA A 1 85 ? -18.662 -13.664 15.309 1.00 41.94 85 ALA A N 1
ATOM 679 C CA . ALA A 1 85 ? -18.708 -14.911 16.049 1.00 41.94 85 ALA A CA 1
ATOM 680 C C . ALA A 1 85 ? -19.855 -15.725 15.441 1.00 41.94 85 ALA A C 1
ATOM 682 O O . ALA A 1 85 ? -21.014 -15.385 15.668 1.00 41.94 85 ALA A O 1
ATOM 683 N N . GLN A 1 86 ? -19.524 -16.736 14.638 1.00 37.22 86 GLN A N 1
ATOM 684 C CA . GLN A 1 86 ? -20.338 -17.926 14.380 1.00 37.22 86 GLN A CA 1
ATOM 685 C C . GLN A 1 86 ? -19.474 -18.991 13.709 1.00 37.22 86 GLN A C 1
ATOM 687 O O . GLN A 1 86 ? -18.781 -18.648 12.726 1.00 37.22 86 GLN A O 1
#

Organism: NCBI:txid412755

Foldseek 3Di:
DADKAQQDPDPVRVVLLCVLELVFAPQHDDPPDPRSDVLVVQQVVCVVVVNIGGVVSCVQQVNPNPHGPSYRNPGDGPVPPDDDPD

Sequence (86 aa):
MGERVRPFANGDEFFDWKQRNCQRCTLRWRAGQGYQCDLECALDYAYGDNGMVTETIGKRLKFDQLYVAAHCPERVLEGANVDSAQ

Secondary structure (DSSP, 8-state):
---EE---SSHHHHHHHHHHHHTTBTT--BTTB--S-HHHHHHHHHHHTTT-EEHHHHHHTT--SS---SS-TTPPBTT--S----

pLDDT: mean 78.68, std 11.99, range [37.22, 92.31]